Protein AF-A0A2V7VCD6-F1 (afdb_monomer_lite)

Radius of gyration: 17.54 Å; chains: 1; bounding box: 41×35×44 Å

Foldseek 3Di:
DDPVLCVVLVHFDDDLADRVLLSVLSCVVVVHDDDDDPDDPDDDDDDCPDCCNPPNNNPLLRLLLSVVVSCCVPLCDPLAAEEEEDPDPQSLSNQVSCVVVVHHHQAYEDPPPVQAQPADPNHHYHHLLVCVVRPRHAYEHRDDDPPSVVVNCVSCVVNVQDPPRRYDYRD

Secondary structure (DSSP, 8-state):
--HHHHHHTTS---SSS-HHHHHHHHHHHTT------SS--------TT-HHHH-GGGSHHHHHHHHHHHHHHTTTGGG--EEEE--SHHHHHHHHHHHHTT--EEEEE-S-TTTTT-EETTEEEE-GGGGGGGTTPEEEE---STTHHHHHHHHHHHTTPPBTTTEEE--

pLDDT: mean 94.5, std 2.69, range [79.88, 98.25]

Sequence (171 aa):
LRAESLRGLRGWRAFDGPEDYDLWLRAWEAGLRFAKLPETLLHWRDAPGRLTRTDPRYAPERFRALKLEVLLRGPLAGARPAVVWGAGPIGKGWARALEQAGRAVRAFVEVDPRKIGATIHGAPVVPAEGVLAFAGALHLAAVGQPGARERIREQAKRLGILDGRDLVAVA

Structure (mmCIF, N/CA/C/O backbone):
data_AF-A0A2V7VCD6-F1
#
_entry.id   AF-A0A2V7VCD6-F1
#
loop_
_atom_site.group_PDB
_atom_site.id
_atom_site.type_symbol
_atom_site.label_atom_id
_atom_site.label_alt_id
_atom_site.label_comp_id
_atom_site.label_asym_id
_atom_site.label_entity_id
_atom_site.label_seq_id
_atom_site.pdbx_PDB_ins_code
_atom_site.Cartn_x
_atom_site.Cartn_y
_atom_site.Cartn_z
_atom_site.occupancy
_atom_site.B_iso_or_equiv
_atom_site.auth_seq_id
_atom_site.auth_comp_id
_atom_site.auth_asym_id
_atom_site.auth_atom_id
_atom_site.pdbx_PDB_model_num
ATOM 1 N N . LEU A 1 1 ? 13.387 -14.600 -14.351 1.00 79.88 1 LEU A N 1
ATOM 2 C CA . LEU A 1 1 ? 12.047 -15.117 -14.720 1.00 79.88 1 LEU A CA 1
ATOM 3 C C . LEU A 1 1 ? 12.212 -16.041 -15.923 1.00 79.88 1 LEU A C 1
ATOM 5 O O . LEU A 1 1 ? 12.945 -15.669 -16.830 1.00 79.88 1 LEU A O 1
ATOM 9 N N . ARG A 1 2 ? 11.618 -17.241 -15.926 1.00 88.50 2 ARG A N 1
ATOM 10 C CA . ARG A 1 2 ? 11.711 -18.162 -17.078 1.00 88.50 2 ARG A CA 1
ATOM 11 C C . ARG A 1 2 ? 10.841 -17.652 -18.235 1.00 88.50 2 ARG A C 1
ATOM 13 O O . ARG A 1 2 ? 9.818 -17.013 -17.994 1.00 88.50 2 ARG A O 1
ATOM 20 N N . ALA A 1 3 ? 11.229 -17.953 -19.476 1.00 92.69 3 ALA A N 1
ATOM 21 C CA . ALA A 1 3 ? 10.532 -17.475 -20.676 1.00 92.69 3 ALA A CA 1
ATOM 22 C C . ALA A 1 3 ? 9.051 -17.891 -20.716 1.00 92.69 3 ALA A C 1
ATOM 24 O O . ALA A 1 3 ? 8.191 -17.099 -21.087 1.00 92.69 3 ALA A O 1
ATOM 25 N N . GLU A 1 4 ? 8.747 -19.116 -20.289 1.00 94.62 4 GLU A N 1
ATOM 26 C CA . GLU A 1 4 ? 7.380 -19.632 -20.211 1.00 94.62 4 GLU A CA 1
ATOM 27 C C . GLU A 1 4 ? 6.503 -18.813 -19.257 1.00 94.62 4 GLU A C 1
ATOM 29 O O . GLU A 1 4 ? 5.418 -18.381 -19.640 1.00 94.62 4 GLU A O 1
ATOM 34 N N . SER A 1 5 ? 7.004 -18.499 -18.057 1.00 94.38 5 SER A N 1
ATOM 35 C CA . SER A 1 5 ? 6.283 -17.662 -17.094 1.00 94.38 5 SER A CA 1
ATOM 36 C C . SER A 1 5 ? 6.005 -16.265 -17.654 1.00 94.38 5 SER A C 1
ATOM 38 O O . SER A 1 5 ? 4.907 -15.744 -17.494 1.00 94.38 5 SER A O 1
ATOM 40 N N . LEU A 1 6 ? 6.974 -15.666 -18.355 1.00 95.88 6 LEU A N 1
ATOM 41 C CA . LEU A 1 6 ? 6.795 -14.354 -18.982 1.00 95.88 6 LEU A CA 1
ATOM 42 C C . LEU A 1 6 ? 5.718 -14.378 -20.079 1.00 95.88 6 LEU A C 1
ATOM 44 O O . LEU A 1 6 ? 4.897 -13.462 -20.150 1.00 95.88 6 LEU A O 1
ATOM 48 N N . ARG A 1 7 ? 5.688 -15.432 -20.907 1.00 95.50 7 ARG A N 1
ATOM 49 C CA . ARG A 1 7 ? 4.641 -15.627 -21.926 1.00 95.50 7 ARG A CA 1
ATOM 50 C C . ARG A 1 7 ? 3.270 -15.848 -21.293 1.00 95.50 7 ARG A C 1
ATOM 52 O O . ARG A 1 7 ? 2.306 -15.242 -21.750 1.00 95.50 7 ARG A O 1
ATOM 59 N N . GLY A 1 8 ? 3.190 -16.633 -20.216 1.00 96.00 8 GLY A N 1
ATOM 60 C CA . GLY A 1 8 ? 1.955 -16.826 -19.448 1.00 96.00 8 GLY A CA 1
ATOM 61 C C . GLY A 1 8 ? 1.403 -15.514 -18.881 1.00 96.00 8 GLY A C 1
ATOM 62 O O . GLY A 1 8 ? 0.197 -15.284 -18.899 1.00 96.00 8 GLY A O 1
ATOM 63 N N . LEU A 1 9 ? 2.290 -14.601 -18.479 1.00 96.88 9 LEU A N 1
ATOM 64 C CA . LEU A 1 9 ? 1.934 -13.250 -18.043 1.00 96.88 9 LEU A CA 1
ATOM 65 C C . LEU A 1 9 ? 1.658 -12.278 -19.200 1.00 96.88 9 LEU A C 1
ATOM 67 O O . LEU A 1 9 ? 1.330 -11.126 -18.942 1.00 96.88 9 LEU A O 1
ATOM 71 N N . ARG A 1 10 ? 1.782 -12.692 -20.466 1.00 96.38 10 ARG A N 1
ATOM 72 C CA . ARG A 1 10 ? 1.659 -11.820 -21.651 1.00 96.38 10 ARG A CA 1
ATOM 73 C C . ARG A 1 10 ? 2.655 -10.651 -21.681 1.00 96.38 10 ARG A C 1
ATOM 75 O O . ARG A 1 10 ? 2.377 -9.626 -22.291 1.00 96.38 10 ARG A O 1
ATOM 82 N N . GLY A 1 11 ? 3.818 -10.80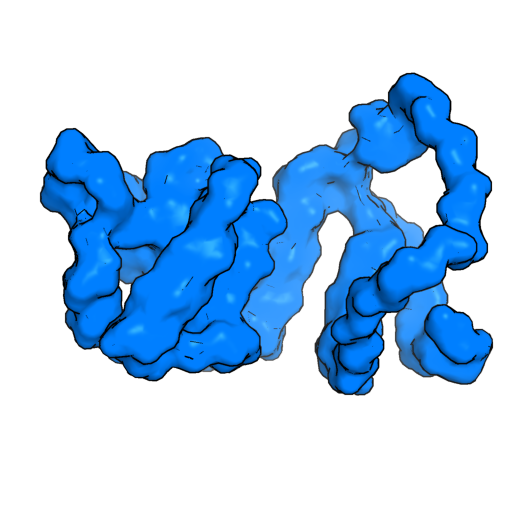9 -21.047 1.00 95.88 11 GLY A N 1
ATOM 83 C CA . GLY A 1 11 ? 4.897 -9.820 -21.089 1.00 95.88 11 GLY A CA 1
ATOM 84 C C . GLY A 1 11 ? 4.520 -8.434 -20.551 1.00 95.88 11 GLY A C 1
ATOM 85 O O . GLY A 1 11 ? 3.656 -8.290 -19.680 1.00 95.88 11 GLY A O 1
ATOM 86 N N . TRP A 1 12 ? 5.219 -7.415 -21.051 1.00 95.94 12 TRP A N 1
ATOM 87 C CA . TRP A 1 12 ? 4.965 -6.004 -20.755 1.00 95.94 12 TRP A CA 1
ATOM 88 C C . TRP A 1 12 ? 3.744 -5.488 -21.510 1.00 95.94 12 TRP A C 1
ATOM 90 O O . TRP A 1 12 ? 3.491 -5.878 -22.649 1.00 95.94 12 TRP A O 1
ATOM 100 N N . ARG A 1 13 ? 3.007 -4.576 -20.877 1.00 94.12 13 ARG A N 1
ATOM 101 C CA . ARG A 1 13 ? 1.850 -3.899 -21.470 1.00 94.12 13 ARG A CA 1
ATOM 102 C C . ARG A 1 13 ? 2.211 -2.444 -21.743 1.00 94.12 13 ARG A C 1
ATOM 104 O O . ARG A 1 13 ? 2.875 -1.823 -20.920 1.00 94.12 13 ARG A O 1
ATOM 111 N N . ALA A 1 14 ? 1.742 -1.900 -22.860 1.00 93.19 14 ALA A N 1
ATOM 112 C CA . ALA A 1 14 ? 1.823 -0.468 -23.126 1.00 93.19 14 ALA 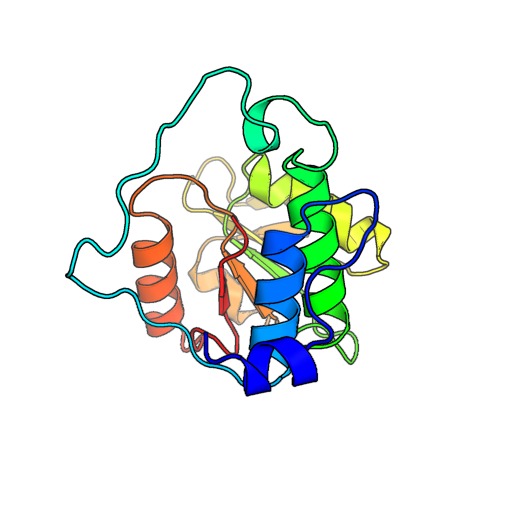A CA 1
ATOM 113 C C . ALA A 1 14 ? 0.625 0.239 -22.475 1.00 93.19 14 ALA A C 1
ATOM 115 O O . ALA A 1 14 ? -0.520 -0.097 -22.777 1.00 93.19 14 ALA A O 1
ATOM 116 N N . PHE A 1 15 ? 0.891 1.178 -21.566 1.00 94.56 15 PHE A N 1
ATOM 117 C CA . PHE A 1 15 ? -0.105 2.035 -20.918 1.00 94.56 15 PHE A CA 1
ATOM 118 C C . PHE A 1 15 ? 0.583 3.224 -20.222 1.00 94.56 15 PHE A C 1
ATOM 120 O O . PHE A 1 15 ? 1.813 3.296 -20.160 1.00 94.56 15 PHE A O 1
ATOM 127 N N . ASP A 1 16 ? -0.213 4.133 -19.655 1.00 92.94 16 ASP A N 1
ATOM 128 C CA . ASP A 1 16 ? 0.264 5.335 -18.959 1.00 92.94 16 ASP A CA 1
ATOM 129 C C . ASP A 1 16 ? 0.695 5.060 -17.504 1.00 92.94 16 ASP A C 1
ATOM 131 O O . ASP A 1 16 ? 0.186 5.659 -16.550 1.00 92.94 16 ASP A O 1
ATOM 135 N N . GLY A 1 17 ? 1.637 4.135 -17.314 1.00 95.25 17 GLY A N 1
ATOM 136 C CA . GLY A 1 17 ? 2.194 3.807 -16.002 1.00 95.25 17 GLY A CA 1
ATOM 137 C C . GLY A 1 17 ? 3.452 2.935 -16.071 1.00 95.25 17 GLY A C 1
ATOM 138 O O . GLY A 1 17 ? 3.942 2.666 -17.166 1.00 95.25 17 GLY A O 1
ATOM 139 N N . PRO A 1 18 ? 3.994 2.510 -14.914 1.00 96.38 18 PRO A N 1
ATOM 140 C CA . PRO A 1 18 ? 5.269 1.803 -14.849 1.00 96.38 18 PRO A CA 1
ATOM 141 C C . PRO A 1 18 ? 5.098 0.328 -15.237 1.00 96.38 18 PRO A C 1
ATOM 143 O O . PRO A 1 18 ? 4.657 -0.505 -14.440 1.00 96.38 18 PRO A O 1
ATOM 146 N N . GLU A 1 19 ? 5.471 -0.002 -16.468 1.00 96.12 19 GLU A N 1
ATOM 147 C CA . GLU A 1 19 ? 5.241 -1.295 -17.113 1.00 96.12 19 GLU A CA 1
ATOM 148 C C . GLU A 1 19 ? 5.948 -2.470 -16.431 1.00 96.12 19 GLU A C 1
ATOM 150 O O . GLU A 1 19 ? 5.369 -3.551 -16.305 1.00 96.12 19 GLU A O 1
ATOM 155 N N . ASP A 1 20 ? 7.166 -2.255 -15.930 1.00 94.81 20 ASP A N 1
ATOM 156 C CA . ASP A 1 20 ? 7.906 -3.271 -15.178 1.00 94.81 20 ASP A CA 1
ATOM 157 C C . ASP A 1 20 ? 7.188 -3.606 -13.871 1.00 94.81 20 ASP A C 1
ATOM 159 O O . ASP A 1 20 ? 7.062 -4.768 -13.484 1.00 94.81 20 ASP A O 1
ATOM 163 N N . TYR A 1 21 ? 6.689 -2.579 -13.182 1.00 95.94 21 TYR A N 1
ATOM 164 C CA . TYR A 1 21 ? 6.010 -2.747 -11.903 1.00 95.94 21 TYR A CA 1
ATOM 165 C C . TYR A 1 21 ? 4.672 -3.465 -12.066 1.00 95.94 21 TYR A C 1
ATOM 167 O O . TYR A 1 21 ? 4.353 -4.361 -11.285 1.00 95.94 21 TYR A O 1
ATOM 175 N N . ASP A 1 22 ? 3.927 -3.122 -13.116 1.00 97.19 22 ASP A N 1
ATOM 176 C CA . ASP A 1 22 ? 2.730 -3.848 -13.529 1.00 97.19 22 ASP A CA 1
ATOM 177 C C . ASP A 1 22 ? 3.006 -5.341 -13.769 1.00 97.19 22 ASP A C 1
ATOM 179 O O . ASP A 1 22 ? 2.270 -6.196 -13.271 1.00 97.19 22 ASP A O 1
ATOM 183 N N . LEU A 1 23 ? 4.084 -5.678 -14.485 1.00 97.25 23 LEU A N 1
ATOM 184 C CA . LEU A 1 23 ? 4.465 -7.072 -14.713 1.00 97.25 23 LEU A CA 1
ATOM 185 C C . LEU A 1 23 ? 4.725 -7.817 -13.398 1.00 97.25 23 LEU A C 1
ATOM 187 O O . LEU A 1 23 ? 4.265 -8.950 -13.237 1.00 97.25 23 LEU A O 1
ATOM 191 N N . TRP A 1 24 ? 5.420 -7.194 -12.442 1.00 96.38 24 TRP A N 1
ATOM 192 C CA . TRP A 1 24 ? 5.678 -7.812 -11.139 1.00 96.38 24 TRP A CA 1
ATOM 193 C C . TRP A 1 24 ? 4.411 -8.008 -10.312 1.00 96.38 24 TRP A C 1
ATOM 195 O O . TRP A 1 24 ? 4.257 -9.049 -9.674 1.00 96.38 24 TRP A O 1
ATOM 205 N N . LEU A 1 25 ? 3.480 -7.057 -10.354 1.00 95.81 25 LEU A N 1
ATOM 206 C CA . LEU A 1 25 ? 2.185 -7.198 -9.696 1.00 95.81 25 LEU A CA 1
ATOM 207 C C . LEU A 1 25 ? 1.360 -8.341 -10.297 1.00 95.81 25 LEU A C 1
ATOM 209 O O . LEU A 1 25 ? 0.865 -9.186 -9.555 1.00 95.81 25 LEU A O 1
ATOM 213 N N . ARG A 1 26 ? 1.291 -8.442 -11.628 1.00 96.12 26 ARG A N 1
ATOM 214 C CA . ARG A 1 26 ? 0.605 -9.558 -12.300 1.00 96.12 26 ARG A CA 1
ATOM 215 C C . ARG A 1 26 ? 1.276 -10.902 -12.027 1.00 96.12 26 ARG A C 1
ATOM 217 O O . ARG A 1 26 ? 0.591 -11.907 -11.871 1.00 96.12 26 ARG A O 1
ATOM 224 N N . ALA A 1 27 ? 2.606 -10.935 -11.938 1.00 96.19 27 ALA A N 1
ATOM 225 C CA . ALA A 1 27 ? 3.343 -12.126 -11.522 1.00 96.19 27 ALA A CA 1
ATOM 226 C C . ALA A 1 27 ? 2.965 -12.551 -10.094 1.00 96.19 27 ALA A C 1
ATOM 228 O O . ALA A 1 27 ? 2.727 -13.733 -9.848 1.00 96.19 27 ALA A O 1
ATOM 229 N N . TRP A 1 28 ? 2.872 -11.592 -9.170 1.00 93.50 28 TRP A N 1
ATOM 230 C CA . TRP A 1 28 ? 2.419 -11.840 -7.803 1.00 93.50 28 TRP A CA 1
ATOM 231 C C . TRP A 1 28 ? 0.975 -12.363 -7.760 1.00 93.50 28 TRP A C 1
ATOM 233 O O . TRP A 1 28 ? 0.726 -13.377 -7.108 1.00 93.50 28 TRP A O 1
ATOM 243 N N . GLU A 1 29 ? 0.049 -11.742 -8.503 1.00 92.75 29 GLU A N 1
ATOM 244 C CA . GLU A 1 29 ? -1.347 -12.197 -8.637 1.00 92.75 29 GLU A CA 1
ATOM 245 C C . GLU A 1 29 ? -1.432 -13.620 -9.228 1.00 92.75 29 GLU A C 1
ATOM 247 O O . GLU A 1 29 ? -2.264 -14.416 -8.801 1.00 92.75 29 GLU A O 1
ATOM 252 N N . ALA A 1 30 ? -0.524 -13.986 -10.141 1.00 93.62 30 ALA A N 1
ATOM 253 C CA . ALA A 1 30 ? -0.402 -15.338 -10.698 1.00 93.62 30 ALA A CA 1
ATOM 254 C C . ALA A 1 30 ? 0.289 -16.350 -9.755 1.00 93.62 30 ALA A C 1
ATOM 256 O O . ALA A 1 30 ? 0.571 -17.482 -10.149 1.00 93.62 30 ALA A O 1
ATOM 257 N N . GLY A 1 31 ? 0.590 -15.960 -8.514 1.00 92.44 31 GLY A N 1
ATOM 258 C CA . GLY A 1 31 ? 1.153 -16.837 -7.490 1.00 92.44 31 GLY A CA 1
ATOM 259 C C . GLY A 1 31 ? 2.673 -16.999 -7.537 1.00 92.44 31 GLY A C 1
ATOM 260 O O . GLY A 1 31 ? 3.219 -17.761 -6.732 1.00 92.44 31 GLY A O 1
ATOM 261 N N . LEU A 1 32 ? 3.385 -16.273 -8.406 1.00 94.88 32 LEU A N 1
ATOM 262 C CA . LEU A 1 32 ? 4.846 -16.318 -8.421 1.00 94.88 32 LEU A CA 1
ATOM 263 C C . LEU A 1 32 ? 5.410 -15.759 -7.109 1.00 94.88 32 LEU A C 1
ATOM 265 O O . LEU A 1 32 ? 4.828 -14.897 -6.446 1.00 94.88 32 LEU A O 1
ATOM 269 N N . ARG A 1 33 ? 6.571 -16.284 -6.719 1.00 92.38 33 ARG A N 1
ATOM 270 C CA . ARG A 1 33 ? 7.290 -15.882 -5.509 1.00 92.38 33 ARG A CA 1
ATOM 271 C C . ARG A 1 33 ? 8.546 -15.108 -5.881 1.00 92.38 33 ARG A C 1
ATOM 273 O O . ARG A 1 33 ? 9.190 -15.396 -6.888 1.00 92.38 33 ARG A O 1
ATOM 280 N N . PHE A 1 34 ? 8.891 -14.143 -5.038 1.00 91.94 34 PHE A N 1
ATOM 281 C CA . PHE A 1 34 ? 10.058 -13.287 -5.204 1.00 91.94 34 PHE A CA 1
ATOM 282 C C . PHE A 1 34 ? 11.074 -13.606 -4.117 1.00 91.94 34 PHE A C 1
ATOM 284 O O . PHE A 1 34 ? 10.709 -13.766 -2.953 1.00 91.94 34 PHE A O 1
ATOM 291 N N . ALA A 1 35 ? 12.344 -13.662 -4.498 1.00 91.25 35 ALA A N 1
ATOM 292 C CA . ALA A 1 35 ? 13.459 -13.798 -3.577 1.00 91.25 35 ALA A CA 1
ATOM 293 C C . ALA A 1 35 ? 14.495 -12.720 -3.893 1.00 91.25 35 ALA A C 1
ATOM 295 O O . ALA A 1 35 ? 14.730 -12.399 -5.060 1.00 91.25 35 ALA A O 1
ATOM 296 N N . LYS A 1 36 ? 15.114 -12.166 -2.849 1.00 90.19 36 LYS A N 1
ATOM 297 C CA . LYS A 1 36 ? 16.318 -11.352 -2.990 1.00 90.19 36 LYS A CA 1
ATOM 298 C C . LYS A 1 36 ? 17.511 -12.292 -2.886 1.00 90.19 36 LYS A C 1
ATOM 300 O O . LYS A 1 36 ? 17.691 -12.930 -1.854 1.00 90.19 36 LYS A O 1
ATOM 305 N N . LEU A 1 37 ? 18.277 -12.382 -3.962 1.00 92.69 37 LEU A N 1
ATOM 306 C CA . LEU A 1 37 ? 19.482 -13.196 -4.021 1.00 92.69 37 LEU A CA 1
ATOM 307 C C . LEU A 1 37 ? 20.679 -12.388 -3.482 1.00 92.69 37 LEU A C 1
ATOM 309 O O . LEU A 1 37 ? 20.720 -11.173 -3.710 1.00 92.69 37 LEU A O 1
ATOM 313 N N . PRO A 1 38 ? 21.599 -13.001 -2.714 1.00 94.06 38 PRO A N 1
ATOM 314 C CA . PRO A 1 38 ? 22.796 -12.319 -2.221 1.00 94.06 38 PRO A CA 1
ATOM 315 C C . PRO A 1 38 ? 23.795 -11.986 -3.340 1.00 94.06 38 PRO A C 1
ATOM 317 O O . PRO A 1 38 ? 24.640 -11.112 -3.162 1.00 94.06 38 PRO A O 1
ATOM 320 N N . GLU A 1 39 ? 23.701 -12.657 -4.486 1.00 96.31 39 GLU A N 1
ATOM 321 C CA . GLU A 1 39 ? 24.593 -12.475 -5.621 1.00 96.31 39 GLU A CA 1
ATOM 322 C C . GLU A 1 39 ? 24.258 -11.219 -6.437 1.00 96.31 39 GLU A C 1
ATOM 324 O O . GLU A 1 39 ? 23.098 -10.896 -6.714 1.00 96.31 39 GLU A O 1
ATOM 329 N N . THR A 1 40 ? 25.300 -10.543 -6.917 1.00 94.31 40 THR A N 1
ATOM 330 C CA . THR A 1 40 ? 25.163 -9.496 -7.933 1.00 94.31 40 THR A CA 1
ATOM 331 C C . THR A 1 40 ? 24.901 -10.144 -9.290 1.00 94.31 40 THR A C 1
ATOM 333 O O . THR A 1 40 ? 25.799 -10.732 -9.885 1.00 94.31 40 THR A O 1
ATOM 336 N N . LEU A 1 41 ? 23.672 -10.020 -9.797 1.00 93.31 41 LEU A N 1
ATOM 337 C CA . LEU A 1 41 ? 23.273 -10.624 -11.079 1.00 93.31 41 LEU A CA 1
ATOM 338 C C . LEU A 1 41 ? 23.416 -9.683 -12.282 1.00 93.31 41 LEU A C 1
ATOM 340 O O . LEU A 1 41 ? 23.393 -10.139 -13.422 1.00 93.31 41 LEU A O 1
ATOM 344 N N . LEU A 1 42 ? 23.490 -8.369 -12.050 1.00 91.94 42 LEU A N 1
ATOM 345 C CA . LEU A 1 42 ? 23.470 -7.363 -13.109 1.00 91.94 42 LEU A CA 1
ATOM 346 C C . LEU A 1 42 ? 24.237 -6.108 -12.688 1.00 91.94 42 LEU A C 1
ATOM 348 O O . LEU A 1 42 ? 23.960 -5.528 -11.639 1.00 91.94 42 LEU A O 1
ATOM 352 N N . HIS A 1 43 ? 25.131 -5.639 -13.558 1.00 93.44 43 HIS A N 1
ATOM 353 C CA . HIS A 1 43 ? 25.659 -4.279 -13.503 1.00 93.44 43 HIS A CA 1
ATOM 354 C C . HIS A 1 43 ? 24.833 -3.394 -14.432 1.00 93.44 43 HIS A C 1
ATOM 356 O O . HIS A 1 43 ? 24.768 -3.635 -15.636 1.00 93.44 43 HIS A O 1
ATOM 362 N N . TRP A 1 44 ? 24.198 -2.364 -13.879 1.00 90.69 44 TRP A N 1
ATOM 363 C CA . TRP A 1 44 ? 23.356 -1.446 -14.641 1.00 90.69 44 TRP A CA 1
ATOM 364 C C . TRP A 1 44 ? 23.948 -0.035 -14.629 1.00 90.69 44 TRP A C 1
ATOM 366 O O . TRP A 1 44 ? 24.318 0.495 -13.584 1.00 90.69 44 TRP A O 1
ATOM 376 N N . ARG A 1 45 ? 24.029 0.586 -15.812 1.00 91.88 45 ARG A N 1
ATOM 377 C CA . ARG A 1 45 ? 24.341 2.007 -15.975 1.00 91.88 45 ARG A CA 1
ATOM 378 C C . ARG A 1 45 ? 23.144 2.883 -15.608 1.00 91.88 45 ARG A C 1
ATOM 380 O O . ARG A 1 45 ? 22.150 2.933 -16.330 1.00 91.88 45 ARG A O 1
ATOM 387 N N . ASP A 1 46 ? 23.297 3.637 -14.530 1.00 91.00 46 ASP A N 1
ATOM 388 C CA . ASP A 1 46 ? 22.235 4.458 -13.967 1.00 91.00 46 ASP A CA 1
ATOM 389 C C . ASP A 1 46 ? 22.337 5.941 -14.380 1.00 91.00 46 ASP A C 1
ATOM 391 O O . ASP A 1 46 ? 22.785 6.794 -13.615 1.00 91.00 46 ASP A O 1
ATOM 395 N N . ALA A 1 47 ? 21.928 6.263 -15.611 1.00 93.69 47 ALA A N 1
ATOM 396 C CA . ALA A 1 47 ? 22.022 7.624 -16.147 1.00 93.69 47 ALA A CA 1
ATOM 397 C C . ALA A 1 47 ? 20.943 8.578 -15.578 1.00 93.69 47 ALA A C 1
ATOM 399 O O . ALA A 1 47 ? 19.800 8.154 -15.358 1.00 93.69 47 ALA A O 1
ATOM 400 N N . PRO A 1 48 ? 21.236 9.884 -15.403 1.00 92.75 48 PRO A N 1
ATOM 401 C CA . PRO A 1 48 ? 20.246 10.864 -14.940 1.00 92.75 48 PRO A CA 1
ATOM 402 C C . PRO A 1 48 ? 18.994 10.937 -15.825 1.00 92.75 48 PRO A C 1
ATOM 404 O O . PRO A 1 48 ? 17.888 11.035 -15.307 1.00 92.75 48 PRO A O 1
ATOM 407 N N . GLY A 1 49 ? 19.159 10.806 -17.145 1.00 94.31 49 GLY A N 1
ATOM 408 C CA . GLY A 1 49 ? 18.070 10.864 -18.126 1.00 94.31 49 GLY A CA 1
ATOM 409 C C . GLY A 1 49 ? 17.296 9.560 -18.329 1.00 94.31 49 GLY A C 1
ATOM 410 O O . GLY A 1 49 ? 16.576 9.444 -19.318 1.00 94.31 49 GLY A O 1
ATOM 411 N N . ARG A 1 50 ? 17.464 8.546 -17.465 1.00 92.69 50 ARG A N 1
ATOM 412 C CA . ARG A 1 50 ? 16.738 7.282 -17.637 1.00 92.69 50 ARG A CA 1
ATOM 413 C C . ARG A 1 50 ? 15.232 7.504 -17.496 1.00 92.69 50 ARG A C 1
ATOM 415 O O . ARG A 1 50 ? 14.783 8.252 -16.630 1.00 92.69 50 ARG A O 1
ATOM 422 N N . LEU A 1 51 ? 14.471 6.749 -18.279 1.00 91.38 51 LEU A N 1
ATOM 423 C CA . LEU A 1 51 ? 13.019 6.866 -18.388 1.00 91.38 51 LEU A CA 1
ATOM 424 C C . LEU A 1 51 ? 12.324 6.833 -17.018 1.00 91.38 51 LEU A C 1
ATOM 426 O O . LEU A 1 51 ? 11.524 7.706 -16.708 1.00 91.38 51 LEU A O 1
ATOM 430 N N . THR A 1 52 ? 12.725 5.920 -16.129 1.00 91.38 52 THR A N 1
ATOM 431 C CA . THR A 1 52 ? 12.093 5.802 -14.805 1.00 91.38 52 THR A CA 1
ATOM 432 C C . THR A 1 52 ? 12.364 6.980 -13.847 1.00 91.38 52 THR A C 1
ATOM 434 O O . THR A 1 52 ? 11.923 6.922 -12.702 1.00 91.38 52 THR A O 1
ATOM 437 N N . ARG A 1 53 ? 13.183 7.971 -14.230 1.00 91.12 53 ARG A N 1
ATOM 438 C CA . ARG A 1 53 ? 13.435 9.201 -13.456 1.00 91.12 53 ARG A CA 1
ATOM 439 C C . ARG A 1 53 ? 12.700 10.407 -14.021 1.00 91.12 53 ARG A C 1
ATOM 441 O O . ARG A 1 53 ? 12.333 11.293 -13.259 1.00 91.12 53 ARG A O 1
ATOM 448 N N . THR A 1 54 ? 12.560 10.465 -15.339 1.00 94.44 54 THR A N 1
ATOM 449 C CA . THR A 1 54 ? 12.133 11.670 -16.056 1.00 94.44 54 THR A CA 1
ATOM 450 C C . THR A 1 54 ? 10.736 11.547 -16.646 1.00 94.44 54 THR A C 1
ATOM 452 O O . THR A 1 54 ? 10.075 12.561 -16.848 1.00 94.44 54 THR A O 1
ATOM 455 N N . ASP 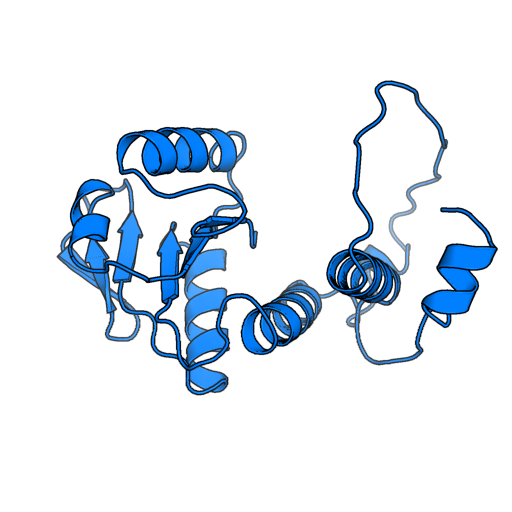A 1 55 ? 10.270 10.328 -16.915 1.00 95.50 55 ASP A N 1
ATOM 456 C CA . ASP A 1 55 ? 8.993 10.096 -17.573 1.00 95.50 55 ASP A CA 1
ATOM 457 C C . ASP A 1 55 ? 7.824 10.130 -16.564 1.00 95.50 55 ASP A C 1
ATOM 459 O O . ASP A 1 55 ? 7.859 9.409 -15.557 1.00 95.50 55 ASP A O 1
ATOM 463 N N . PRO A 1 56 ? 6.752 10.907 -16.821 1.00 95.31 56 PRO A N 1
ATOM 464 C CA . PRO A 1 56 ? 5.576 10.984 -15.950 1.00 95.31 56 PRO A CA 1
ATOM 465 C C . PRO A 1 56 ? 4.879 9.643 -15.680 1.00 95.31 56 PRO A C 1
ATOM 467 O O . PRO A 1 56 ? 4.188 9.505 -14.666 1.00 95.31 56 PRO A O 1
ATOM 470 N N . ARG A 1 57 ? 5.064 8.632 -16.541 1.00 95.69 57 ARG A N 1
ATOM 471 C CA . ARG A 1 57 ? 4.557 7.267 -16.312 1.00 95.69 57 ARG A CA 1
ATOM 472 C C . ARG A 1 57 ? 5.132 6.632 -15.047 1.00 95.69 57 ARG A C 1
ATOM 474 O O . ARG A 1 57 ? 4.504 5.749 -14.476 1.00 95.69 57 ARG A O 1
ATOM 481 N N . TYR A 1 58 ? 6.272 7.119 -14.565 1.00 95.69 58 TYR A N 1
ATOM 482 C CA . TYR A 1 58 ? 6.963 6.624 -13.377 1.00 95.69 58 TYR A CA 1
ATOM 483 C C . TYR A 1 58 ? 6.784 7.528 -12.151 1.00 95.69 58 TYR A C 1
ATOM 485 O O . TYR A 1 58 ? 7.478 7.364 -11.146 1.00 95.69 58 TYR A O 1
ATOM 493 N N . ALA A 1 59 ? 5.831 8.463 -12.193 1.00 94.81 59 ALA A N 1
ATOM 494 C CA . ALA A 1 59 ? 5.486 9.258 -11.021 1.00 94.81 59 ALA A CA 1
ATOM 495 C C . ALA A 1 59 ? 4.997 8.353 -9.864 1.00 94.81 59 ALA A C 1
ATOM 497 O O . ALA A 1 59 ? 4.291 7.367 -10.114 1.00 94.81 59 ALA A O 1
ATOM 498 N N . PRO A 1 60 ? 5.304 8.671 -8.591 1.00 93.12 60 PRO A N 1
ATOM 499 C CA . PRO A 1 60 ? 4.870 7.880 -7.432 1.00 93.12 60 PRO A CA 1
ATOM 500 C C . PRO A 1 60 ? 3.361 7.587 -7.392 1.00 93.12 60 PRO A C 1
ATOM 502 O O . PRO A 1 60 ? 2.932 6.525 -6.938 1.00 93.12 60 PRO A O 1
ATOM 505 N N . GLU A 1 61 ? 2.545 8.505 -7.903 1.00 94.62 61 GLU A N 1
ATOM 506 C CA . GLU A 1 61 ? 1.092 8.388 -8.022 1.00 94.62 61 GLU A CA 1
ATOM 507 C C . GLU A 1 61 ? 0.688 7.233 -8.945 1.00 94.62 61 GLU A C 1
ATOM 509 O O . GLU A 1 61 ? -0.276 6.530 -8.644 1.00 94.62 61 GLU A O 1
ATOM 514 N N . ARG A 1 62 ? 1.444 6.986 -10.025 1.00 96.38 62 ARG A N 1
ATOM 515 C CA . ARG A 1 62 ? 1.196 5.882 -10.968 1.00 96.38 62 ARG A CA 1
ATOM 516 C C . ARG A 1 62 ? 1.475 4.528 -10.326 1.00 96.38 62 ARG A C 1
ATOM 518 O O . ARG A 1 62 ? 0.674 3.607 -10.459 1.00 96.38 62 ARG A O 1
ATOM 525 N N . PHE A 1 63 ? 2.549 4.427 -9.541 1.00 96.75 63 PHE A N 1
ATOM 526 C CA . PHE A 1 63 ? 2.811 3.240 -8.721 1.00 96.75 63 PHE A CA 1
ATOM 527 C C . PHE A 1 63 ? 1.704 3.012 -7.688 1.00 96.75 63 PHE A C 1
ATOM 529 O O . PHE A 1 63 ? 1.258 1.881 -7.503 1.00 96.75 63 PHE A O 1
ATOM 536 N N . ARG A 1 64 ? 1.243 4.074 -7.014 1.00 97.12 64 ARG A N 1
ATOM 537 C CA . ARG A 1 64 ? 0.145 3.990 -6.040 1.00 97.12 64 ARG A CA 1
ATOM 538 C C . ARG A 1 64 ? -1.147 3.497 -6.692 1.00 97.12 64 ARG A C 1
ATOM 540 O O . ARG A 1 64 ? -1.781 2.614 -6.126 1.00 97.12 64 ARG A O 1
ATOM 547 N N . ALA A 1 65 ? -1.499 4.024 -7.866 1.00 96.56 65 ALA A N 1
ATOM 548 C CA . ALA A 1 65 ? -2.684 3.613 -8.616 1.00 96.56 65 ALA A CA 1
ATOM 549 C C . ALA A 1 65 ? -2.655 2.112 -8.950 1.00 96.56 65 ALA A C 1
ATOM 551 O O . ALA A 1 65 ? -3.589 1.397 -8.599 1.00 96.56 65 ALA A O 1
ATOM 552 N N . LEU A 1 66 ? -1.542 1.607 -9.496 1.00 96.75 66 LEU A N 1
ATOM 553 C CA . LEU A 1 66 ? -1.395 0.176 -9.791 1.00 96.75 66 LEU A CA 1
ATOM 554 C C . LEU A 1 66 ? -1.499 -0.704 -8.541 1.00 96.75 66 LEU A C 1
ATOM 556 O O . LEU A 1 66 ? -2.205 -1.712 -8.543 1.00 96.75 66 LEU A O 1
ATOM 560 N N . LYS A 1 67 ? -0.814 -0.325 -7.452 1.00 97.44 67 LYS A N 1
ATOM 561 C CA . LYS A 1 67 ? -0.915 -1.057 -6.180 1.00 97.44 67 LYS A CA 1
ATOM 562 C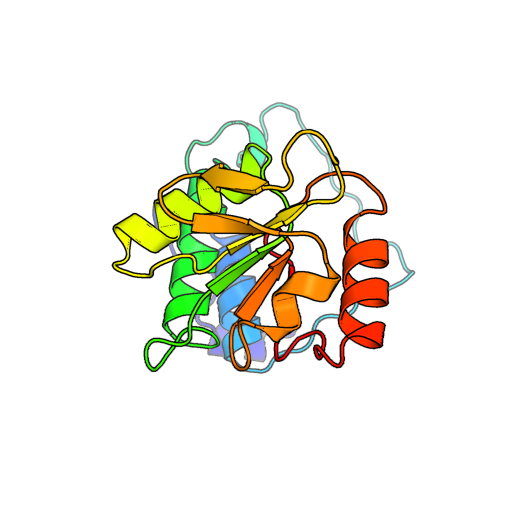 C . LYS A 1 67 ? -2.363 -1.064 -5.683 1.00 97.44 67 LYS A C 1
ATOM 564 O O . LYS A 1 67 ? -2.835 -2.097 -5.224 1.00 97.44 67 LYS A O 1
ATOM 569 N N . LEU A 1 68 ? -3.067 0.067 -5.767 1.00 97.44 68 LEU A N 1
ATOM 570 C CA . LEU A 1 68 ? -4.454 0.180 -5.325 1.00 97.44 68 LEU A CA 1
ATOM 571 C C . LEU A 1 68 ? -5.385 -0.736 -6.128 1.00 97.44 68 LEU A C 1
ATOM 573 O O . LEU A 1 68 ? -6.192 -1.427 -5.516 1.00 97.44 68 LEU A O 1
ATOM 577 N N . GLU A 1 69 ? -5.250 -0.804 -7.454 1.00 96.25 69 GLU A N 1
ATOM 578 C CA . GLU A 1 69 ? -6.041 -1.725 -8.285 1.00 96.25 69 GLU A CA 1
ATOM 579 C C . GLU A 1 69 ? -5.892 -3.181 -7.829 1.00 96.25 69 GLU A C 1
ATOM 581 O O . GLU A 1 69 ? -6.885 -3.882 -7.630 1.00 96.25 69 GLU A O 1
ATOM 586 N N . VAL A 1 70 ? -4.653 -3.622 -7.602 1.00 95.88 70 VAL A N 1
ATOM 587 C CA . VAL A 1 70 ? -4.358 -4.980 -7.123 1.00 95.88 70 VAL A CA 1
ATOM 588 C C . VAL A 1 70 ? -4.917 -5.208 -5.723 1.00 95.88 70 VAL A C 1
ATOM 590 O O . VAL A 1 70 ? -5.512 -6.250 -5.451 1.00 95.88 70 VAL A O 1
ATOM 593 N N . LEU A 1 71 ? -4.785 -4.225 -4.828 1.00 96.50 71 LEU A N 1
ATOM 594 C CA . LEU A 1 71 ? -5.358 -4.317 -3.488 1.00 96.50 71 LEU A CA 1
ATOM 595 C C . LEU A 1 71 ? -6.884 -4.447 -3.543 1.00 96.50 71 LEU A C 1
ATOM 597 O O . LEU A 1 71 ? -7.428 -5.305 -2.857 1.00 96.50 71 LEU A O 1
ATOM 601 N N . LEU A 1 72 ? -7.567 -3.657 -4.376 1.00 96.38 72 LEU A N 1
ATOM 602 C CA . LEU A 1 72 ? -9.027 -3.684 -4.531 1.00 96.38 72 LEU A CA 1
ATOM 603 C C . LEU A 1 72 ? -9.548 -5.012 -5.092 1.00 96.38 72 LEU A C 1
ATOM 605 O O . LEU A 1 72 ? -10.615 -5.458 -4.671 1.00 96.38 72 LEU A O 1
ATOM 609 N N . ARG A 1 73 ? -8.812 -5.638 -6.019 1.00 95.00 73 ARG A N 1
ATOM 610 C CA . ARG A 1 73 ? -9.146 -6.968 -6.558 1.00 95.00 73 ARG A CA 1
ATOM 611 C C . ARG A 1 73 ? -8.805 -8.107 -5.599 1.00 95.00 73 ARG A C 1
ATOM 613 O O . ARG A 1 73 ? -9.418 -9.166 -5.681 1.00 95.00 73 ARG A O 1
ATOM 620 N N . GLY A 1 74 ? -7.829 -7.900 -4.719 1.00 93.50 74 GLY A N 1
ATOM 621 C CA . GLY A 1 74 ? -7.323 -8.912 -3.801 1.00 93.50 74 GLY A CA 1
ATOM 622 C C . GLY A 1 74 ? -7.618 -8.572 -2.335 1.00 93.50 74 GLY A C 1
ATOM 623 O O . GLY A 1 74 ? -8.768 -8.669 -1.915 1.00 93.50 74 GLY A O 1
ATOM 624 N N . PRO A 1 75 ? -6.612 -8.200 -1.520 1.00 94.06 75 PRO A N 1
ATOM 625 C CA . PRO A 1 75 ? -6.767 -8.064 -0.068 1.00 94.06 75 PRO A CA 1
ATOM 626 C C . PRO A 1 75 ? -7.856 -7.104 0.443 1.00 94.06 75 PRO A C 1
ATOM 628 O O . PRO A 1 75 ? -8.281 -7.266 1.583 1.00 94.06 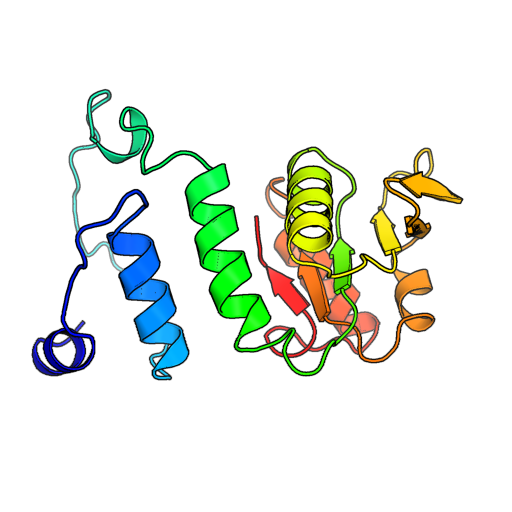75 PRO A O 1
ATOM 631 N N . LEU A 1 76 ? -8.294 -6.117 -0.346 1.00 95.88 76 LEU A N 1
ATOM 632 C CA . LEU A 1 76 ? -9.389 -5.181 -0.029 1.00 95.88 76 LEU A CA 1
ATOM 633 C C . LEU A 1 76 ? -10.730 -5.552 -0.689 1.00 95.88 76 LEU A C 1
ATOM 635 O O . LEU A 1 76 ? -11.696 -4.785 -0.597 1.00 95.88 76 LEU A O 1
ATOM 639 N N . ALA A 1 77 ? -10.813 -6.699 -1.364 1.00 93.31 77 ALA A N 1
ATOM 640 C CA . ALA A 1 77 ? -12.064 -7.196 -1.923 1.00 93.31 77 ALA A CA 1
ATOM 641 C C . ALA A 1 77 ? -13.119 -7.414 -0.819 1.00 93.31 77 ALA A C 1
ATOM 643 O O . ALA A 1 77 ? -12.805 -7.512 0.369 1.00 93.31 77 ALA A O 1
ATOM 644 N N . GLY A 1 78 ? -14.400 -7.439 -1.201 1.00 90.88 78 GLY A N 1
ATOM 645 C CA . GLY A 1 78 ? -15.500 -7.610 -0.241 1.00 90.88 78 GLY A CA 1
ATOM 646 C C . GLY A 1 78 ? -15.677 -6.439 0.736 1.00 90.88 78 GLY A C 1
ATOM 647 O O . GLY A 1 78 ? -16.237 -6.627 1.808 1.00 90.88 78 GLY A O 1
ATOM 648 N N . ALA A 1 79 ? -15.188 -5.242 0.384 1.00 88.19 79 ALA A N 1
ATOM 649 C CA . ALA A 1 79 ? -15.240 -4.037 1.221 1.00 88.19 79 ALA A CA 1
ATOM 650 C C . ALA A 1 79 ? -14.513 -4.171 2.574 1.00 88.19 79 ALA A C 1
ATOM 652 O O . ALA A 1 79 ? -14.882 -3.518 3.553 1.00 88.19 79 ALA A O 1
ATOM 653 N N . ARG A 1 80 ? -13.444 -4.981 2.622 1.00 94.88 80 ARG A N 1
ATOM 654 C CA . ARG A 1 80 ? -12.570 -5.078 3.797 1.00 94.88 80 ARG A CA 1
ATOM 655 C C . ARG A 1 80 ? -12.070 -3.677 4.202 1.00 94.88 80 ARG A C 1
ATOM 657 O O . ARG A 1 80 ? -11.570 -2.945 3.342 1.00 94.88 80 ARG A O 1
ATOM 664 N N . PRO A 1 81 ? -12.186 -3.280 5.483 1.00 94.69 81 PRO A N 1
ATOM 665 C CA . PRO A 1 81 ? -11.759 -1.957 5.922 1.00 94.69 81 PRO A CA 1
ATOM 666 C C . PRO A 1 81 ? -10.240 -1.793 5.822 1.00 94.69 81 PRO A C 1
ATOM 668 O O . PRO A 1 81 ? -9.496 -2.759 5.978 1.00 94.69 81 PRO A O 1
ATOM 671 N N . ALA A 1 82 ? -9.774 -0.561 5.614 1.00 97.75 82 ALA A N 1
ATOM 672 C CA . ALA A 1 82 ? -8.350 -0.241 5.573 1.00 97.75 82 ALA A CA 1
ATOM 673 C C . ALA A 1 82 ? -7.920 0.569 6.804 1.00 97.75 82 ALA A C 1
ATOM 675 O O . ALA A 1 82 ? -8.613 1.495 7.227 1.00 97.75 82 ALA A O 1
ATOM 676 N N . VAL A 1 83 ? -6.743 0.259 7.342 1.00 98.25 83 VAL A N 1
ATOM 677 C CA . VAL A 1 83 ? -6.044 1.051 8.365 1.00 98.25 83 VAL A CA 1
ATOM 678 C C . VAL A 1 83 ? -4.672 1.422 7.819 1.00 98.25 83 VAL A C 1
ATOM 680 O O . VAL A 1 83 ? -3.953 0.563 7.314 1.00 98.25 83 VAL A O 1
ATOM 683 N N . VAL A 1 84 ? -4.280 2.689 7.919 1.00 98.12 84 VAL A N 1
ATOM 684 C CA . VAL A 1 84 ? -3.021 3.179 7.337 1.00 98.12 84 VAL A CA 1
ATOM 685 C C . VAL A 1 84 ? -1.997 3.424 8.437 1.00 98.12 84 VAL A C 1
ATOM 687 O O . VAL A 1 84 ? -2.193 4.267 9.302 1.00 98.12 84 VAL A O 1
ATOM 690 N N . TRP A 1 85 ? -0.869 2.722 8.402 1.00 97.75 85 TRP A N 1
ATOM 691 C CA . TRP A 1 85 ? 0.235 2.965 9.326 1.00 97.75 85 TRP A CA 1
ATOM 692 C C . TRP A 1 85 ? 1.144 4.061 8.772 1.00 97.75 85 TRP A C 1
ATOM 694 O O . TRP A 1 85 ? 1.804 3.876 7.747 1.00 97.75 85 TRP A O 1
ATOM 704 N N . GLY A 1 86 ? 1.177 5.195 9.471 1.00 95.75 86 GLY A N 1
ATOM 705 C CA . GLY A 1 86 ? 1.874 6.419 9.098 1.00 95.75 86 GLY A CA 1
ATOM 706 C C . GLY A 1 86 ? 0.921 7.506 8.597 1.00 95.75 86 GLY A C 1
ATOM 707 O O . GLY A 1 86 ? 0.259 7.350 7.575 1.00 95.75 86 GLY A O 1
ATOM 708 N N . ALA A 1 87 ? 0.918 8.662 9.265 1.00 95.00 87 ALA A N 1
ATOM 709 C CA . ALA A 1 87 ? 0.127 9.839 8.886 1.00 95.00 87 ALA A CA 1
ATOM 710 C C . ALA A 1 87 ? 0.951 10.905 8.125 1.00 95.00 87 ALA A C 1
ATOM 712 O O . ALA A 1 87 ? 0.634 12.098 8.136 1.00 95.00 87 ALA A O 1
ATOM 713 N N . GLY A 1 88 ? 2.057 10.495 7.495 1.00 93.56 88 GLY A N 1
ATOM 714 C CA . GLY A 1 88 ? 2.898 11.353 6.653 1.00 93.56 88 GLY A CA 1
ATOM 715 C C . GLY A 1 88 ? 2.346 11.544 5.231 1.00 93.56 88 GLY A C 1
ATOM 716 O O . GLY A 1 88 ? 1.255 11.061 4.923 1.00 93.56 88 GLY A O 1
ATOM 717 N N . PRO A 1 89 ? 3.099 12.202 4.327 1.00 94.19 89 PRO A N 1
ATOM 718 C CA . PRO A 1 89 ? 2.678 12.418 2.938 1.00 94.19 89 PRO A CA 1
ATOM 719 C C . PRO A 1 89 ? 2.282 11.132 2.198 1.00 94.19 89 PRO A C 1
ATOM 721 O O . PRO A 1 89 ? 1.267 11.114 1.506 1.00 94.19 89 PRO A O 1
ATOM 724 N N . ILE A 1 90 ? 3.029 10.038 2.398 1.00 95.56 90 ILE A N 1
ATOM 725 C CA . ILE A 1 90 ? 2.740 8.734 1.777 1.00 95.56 90 ILE A CA 1
ATOM 726 C C . ILE A 1 90 ? 1.395 8.183 2.270 1.00 95.56 90 ILE A C 1
ATOM 728 O O . ILE A 1 90 ? 0.543 7.837 1.454 1.00 95.56 90 ILE A O 1
ATOM 732 N N . GLY A 1 91 ? 1.178 8.145 3.589 1.00 96.12 91 GLY A N 1
ATOM 733 C CA . GLY A 1 91 ? -0.070 7.662 4.183 1.00 96.12 91 GLY A CA 1
ATOM 734 C C . GLY A 1 91 ? -1.283 8.517 3.822 1.00 96.12 91 GLY A C 1
ATOM 735 O O . GLY A 1 91 ? -2.320 7.979 3.443 1.00 96.12 91 GLY A O 1
ATOM 736 N N . LYS A 1 92 ? -1.146 9.849 3.837 1.00 95.75 92 LYS A N 1
ATOM 737 C CA . LYS A 1 92 ? -2.203 10.766 3.377 1.00 95.75 92 LYS A CA 1
ATOM 738 C C . LYS A 1 92 ? -2.517 10.573 1.891 1.00 95.75 92 LYS A C 1
ATOM 740 O O . LYS A 1 92 ? -3.682 10.596 1.508 1.00 95.75 92 LYS A O 1
ATOM 745 N N . GLY A 1 93 ? -1.500 10.338 1.058 1.00 96.00 93 GLY A N 1
ATOM 746 C CA . GLY A 1 93 ? -1.683 9.998 -0.355 1.00 96.00 93 GLY A CA 1
ATOM 747 C C . GLY A 1 93 ? -2.459 8.694 -0.553 1.00 96.00 93 GLY A C 1
ATOM 748 O O . GLY A 1 93 ? -3.328 8.627 -1.417 1.00 96.00 93 GLY A O 1
ATOM 749 N N . TRP A 1 94 ? -2.196 7.680 0.276 1.00 97.56 94 TRP A N 1
ATOM 750 C CA . TRP A 1 94 ? -2.954 6.427 0.283 1.00 97.56 94 TRP A CA 1
ATOM 751 C C . TRP A 1 94 ? -4.398 6.600 0.737 1.00 97.56 94 TRP A C 1
ATOM 753 O O . TRP A 1 94 ? -5.293 6.060 0.095 1.00 97.56 94 TRP A O 1
ATOM 763 N N . ALA A 1 95 ? -4.639 7.378 1.791 1.00 96.62 95 ALA A N 1
ATOM 764 C CA . ALA A 1 95 ? -5.992 7.630 2.269 1.00 96.62 95 ALA A CA 1
ATOM 765 C C . ALA A 1 95 ? -6.861 8.319 1.214 1.00 96.62 95 ALA A C 1
ATOM 767 O O . ALA A 1 95 ? -7.968 7.861 0.957 1.00 96.62 95 ALA A O 1
ATOM 768 N N . ARG A 1 96 ? -6.325 9.337 0.528 1.00 96.06 96 ARG A N 1
ATOM 769 C CA . ARG A 1 96 ? -7.025 9.997 -0.586 1.00 96.06 96 ARG A CA 1
ATOM 770 C C . ARG A 1 96 ? -7.312 9.038 -1.739 1.00 96.06 96 ARG A C 1
ATOM 772 O O . ARG A 1 96 ? -8.408 9.055 -2.281 1.00 96.06 96 ARG A O 1
ATOM 779 N N . ALA A 1 97 ? -6.339 8.204 -2.110 1.00 96.88 97 ALA A N 1
ATOM 780 C CA . ALA A 1 97 ? -6.515 7.245 -3.198 1.00 96.88 97 ALA A CA 1
ATOM 781 C C . ALA A 1 97 ? -7.586 6.188 -2.863 1.00 96.88 97 ALA A C 1
ATOM 783 O O . ALA A 1 97 ? -8.402 5.844 -3.712 1.00 96.88 97 ALA A O 1
ATOM 784 N N . LEU A 1 98 ? -7.618 5.708 -1.615 1.00 96.69 98 LEU A N 1
ATOM 785 C CA . LEU A 1 98 ? -8.660 4.803 -1.126 1.00 96.69 98 LEU A CA 1
ATOM 786 C C . LEU A 1 98 ? -10.037 5.473 -1.132 1.00 96.69 98 LEU A C 1
ATOM 788 O O . LEU A 1 98 ? -10.989 4.890 -1.644 1.00 96.69 98 LEU A O 1
ATOM 792 N N . GLU A 1 99 ? -10.131 6.700 -0.623 1.00 94.94 99 GLU A N 1
ATOM 793 C CA . GLU A 1 99 ? -11.373 7.474 -0.580 1.00 94.94 99 GLU A CA 1
ATOM 794 C C . GLU A 1 99 ? -11.949 7.697 -1.986 1.00 94.94 99 GLU A C 1
ATOM 796 O O . GLU A 1 99 ? -13.124 7.423 -2.220 1.00 94.94 99 GLU A O 1
ATOM 801 N N . GLN A 1 100 ? -11.107 8.076 -2.953 1.00 95.19 100 GLN A N 1
ATOM 802 C CA . GLN A 1 100 ? -11.488 8.213 -4.366 1.00 95.19 100 GLN A CA 1
ATOM 803 C C . GLN A 1 100 ? -11.984 6.899 -4.986 1.00 95.19 100 GLN A C 1
ATOM 805 O O . GLN A 1 100 ? -12.830 6.920 -5.876 1.00 95.19 100 GLN A O 1
ATOM 810 N N . ALA A 1 101 ? -11.495 5.754 -4.503 1.00 95.06 101 ALA A N 1
ATOM 811 C CA . ALA A 1 101 ? -11.963 4.428 -4.900 1.00 95.06 101 ALA A CA 1
ATOM 812 C C . ALA A 1 101 ? -13.171 3.929 -4.077 1.00 95.06 101 ALA A C 1
ATOM 814 O O . ALA A 1 101 ? -13.514 2.746 -4.136 1.00 95.06 101 ALA A O 1
ATOM 815 N N . GLY A 1 102 ? -13.802 4.793 -3.275 1.00 93.62 102 GLY A N 1
ATOM 816 C CA . GLY A 1 102 ? -14.951 4.438 -2.440 1.00 93.62 102 GLY A CA 1
ATOM 817 C C . GLY A 1 102 ? -14.594 3.524 -1.263 1.00 93.62 102 GLY A C 1
ATOM 818 O O . GLY A 1 102 ? -15.422 2.725 -0.818 1.00 93.62 102 GLY A O 1
ATOM 819 N N . ARG A 1 103 ? -13.351 3.587 -0.770 1.00 93.56 103 ARG A N 1
ATOM 820 C CA . ARG A 1 103 ? -12.867 2.828 0.392 1.00 93.56 103 ARG A CA 1
ATOM 821 C C . ARG A 1 103 ? -12.512 3.770 1.536 1.00 93.56 103 ARG A C 1
ATOM 823 O O . ARG A 1 103 ? -11.571 4.550 1.449 1.00 93.56 103 ARG A O 1
ATOM 830 N N . ALA A 1 104 ? -13.240 3.656 2.642 1.00 88.94 104 ALA A N 1
ATOM 831 C CA . ALA A 1 104 ? -12.964 4.440 3.838 1.00 88.94 104 ALA A CA 1
ATOM 832 C C . ALA A 1 104 ? -11.729 3.913 4.588 1.00 88.94 104 ALA A C 1
ATOM 834 O O . ALA A 1 104 ? -11.616 2.714 4.869 1.00 88.94 104 ALA A O 1
ATOM 835 N N . VAL A 1 105 ? -10.837 4.826 4.976 1.00 96.69 105 VAL A N 1
ATOM 836 C CA . VAL A 1 105 ? -9.793 4.550 5.969 1.00 96.69 105 VAL A CA 1
ATOM 837 C C . VAL A 1 105 ? -10.421 4.630 7.355 1.00 96.69 105 VAL A C 1
ATOM 839 O O . VAL A 1 105 ? -11.019 5.637 7.715 1.00 96.69 105 VAL A O 1
ATOM 842 N N . ARG A 1 106 ? -10.297 3.561 8.142 1.00 97.50 106 ARG A N 1
ATOM 843 C CA . ARG A 1 106 ? -10.889 3.478 9.485 1.00 97.50 106 ARG A CA 1
ATOM 844 C C . ARG A 1 106 ? -10.035 4.125 10.562 1.00 97.50 106 ARG A C 1
ATOM 846 O O . ARG A 1 106 ? -10.592 4.566 11.559 1.00 97.50 106 ARG A O 1
ATOM 853 N N . ALA A 1 107 ? -8.720 4.167 10.365 1.00 98.19 107 ALA A N 1
ATOM 854 C CA . ALA A 1 107 ? -7.784 4.829 11.260 1.00 98.19 107 ALA A CA 1
ATOM 855 C C . ALA A 1 107 ? -6.423 5.048 10.594 1.00 98.19 107 ALA A C 1
ATOM 857 O O . ALA A 1 107 ? -6.039 4.322 9.667 1.00 98.19 107 ALA A O 1
ATOM 858 N N . PHE A 1 108 ? -5.671 5.998 11.142 1.00 98.25 108 PHE A N 1
ATOM 859 C CA . PHE A 1 108 ? -4.227 6.086 10.972 1.00 98.25 108 PHE A CA 1
ATOM 860 C C . PHE A 1 108 ? -3.515 5.589 12.226 1.00 98.25 108 PHE A C 1
ATOM 862 O O . PHE A 1 108 ? -3.926 5.922 13.331 1.00 98.25 108 PHE A O 1
ATOM 869 N N . VAL A 1 109 ? -2.415 4.859 12.060 1.00 97.56 109 VAL A N 1
ATOM 870 C CA . VAL A 1 109 ? -1.523 4.475 13.163 1.00 97.56 109 VAL A CA 1
ATOM 871 C C . VAL A 1 109 ? -0.306 5.386 13.165 1.00 97.56 109 VAL A C 1
ATOM 873 O O . VAL A 1 109 ? 0.347 5.545 12.131 1.00 97.56 109 VAL A O 1
ATOM 876 N N . GLU A 1 110 ? 0.013 5.973 14.314 1.00 95.62 110 GLU A N 1
ATOM 877 C CA . GLU A 1 110 ? 1.172 6.851 14.498 1.00 95.62 110 GLU A CA 1
ATOM 878 C C . GLU A 1 110 ? 1.934 6.531 15.781 1.00 95.62 110 GLU A C 1
ATOM 880 O O . GLU A 1 110 ? 1.397 5.959 16.728 1.00 95.62 110 GLU A O 1
ATOM 885 N N . VAL A 1 111 ? 3.205 6.926 15.783 1.00 92.81 111 VAL A N 1
ATOM 886 C CA . VAL A 1 111 ? 4.082 6.895 16.959 1.00 92.81 111 VAL A CA 1
ATOM 887 C C . VAL A 1 111 ? 4.333 8.297 17.507 1.00 92.81 111 VAL A C 1
ATOM 889 O O . VAL A 1 111 ? 4.755 8.428 18.649 1.00 92.81 111 VAL A O 1
ATOM 892 N N . ASP A 1 112 ? 4.088 9.344 16.710 1.00 92.06 112 ASP A N 1
ATOM 893 C CA . ASP A 1 112 ? 4.211 10.729 17.160 1.00 92.06 112 ASP A CA 1
ATOM 894 C C . ASP A 1 112 ? 3.053 11.082 18.116 1.00 92.06 112 ASP A C 1
ATOM 896 O O . ASP A 1 112 ? 1.908 11.216 17.660 1.00 92.06 112 ASP A O 1
ATOM 900 N N . PRO A 1 113 ? 3.321 11.286 19.423 1.00 92.94 113 PRO A N 1
ATOM 901 C CA . PRO A 1 113 ? 2.280 11.570 20.407 1.00 92.94 113 PRO A CA 1
ATOM 902 C C . PRO A 1 113 ? 1.521 12.864 20.110 1.00 92.94 113 PRO A C 1
ATOM 904 O O . PRO A 1 113 ? 0.382 13.007 20.538 1.00 92.94 113 PRO A O 1
ATOM 907 N N . ARG A 1 114 ? 2.103 13.791 19.336 1.00 93.94 114 ARG A N 1
ATOM 908 C CA . ARG A 1 114 ? 1.434 15.039 18.940 1.00 93.94 114 ARG A CA 1
ATOM 909 C C . ARG A 1 114 ? 0.320 14.815 17.922 1.00 93.94 114 ARG A C 1
ATOM 911 O O . ARG A 1 114 ? -0.542 15.674 17.770 1.00 93.94 114 ARG A O 1
ATOM 918 N N . LYS A 1 115 ? 0.365 13.705 17.179 1.00 92.69 115 LYS A N 1
ATOM 919 C CA . LYS A 1 115 ? -0.649 13.364 16.171 1.00 92.69 115 LYS A CA 1
ATOM 920 C C . LYS A 1 115 ? -1.720 12.434 16.718 1.00 92.69 115 LYS A C 1
ATOM 922 O O . LYS A 1 115 ? -2.823 12.426 16.183 1.00 92.69 115 LYS A O 1
ATOM 927 N N . ILE A 1 116 ? -1.400 11.636 17.732 1.00 96.31 116 ILE A N 1
ATOM 928 C CA . ILE A 1 116 ? -2.349 10.708 18.351 1.00 96.31 116 ILE A CA 1
ATOM 929 C C . ILE A 1 116 ? -3.529 11.496 18.939 1.00 96.31 116 ILE A C 1
ATOM 931 O O . ILE A 1 116 ? -3.345 12.525 19.580 1.00 96.31 116 ILE A O 1
ATOM 935 N N . GLY A 1 117 ? -4.751 11.023 18.679 1.00 94.81 117 GLY A N 1
ATOM 936 C CA . GLY A 1 117 ? -5.999 11.699 19.045 1.00 94.81 117 GLY A CA 1
ATOM 937 C C . GLY A 1 117 ? -6.503 12.711 18.011 1.00 94.81 117 GLY A C 1
ATOM 938 O O . GLY A 1 117 ? -7.658 13.126 18.080 1.00 94.81 117 GLY A O 1
ATOM 939 N N . ALA A 1 118 ? -5.691 13.082 17.015 1.00 96.56 118 ALA A N 1
ATOM 940 C CA . ALA A 1 118 ? -6.153 13.915 15.909 1.00 96.56 118 ALA A CA 1
ATOM 941 C C . ALA A 1 118 ? -7.101 13.145 14.972 1.00 96.56 118 ALA A C 1
ATOM 943 O O . ALA A 1 118 ? -7.185 11.916 14.993 1.00 96.56 118 ALA A O 1
ATOM 944 N N . THR A 1 119 ? -7.778 13.882 14.091 1.00 96.50 119 THR A N 1
ATOM 945 C CA . THR A 1 119 ? -8.567 13.320 12.986 1.00 96.50 119 THR A CA 1
ATOM 946 C C . THR A 1 119 ? -7.972 13.770 11.656 1.00 96.50 119 THR A C 1
ATOM 948 O O . THR A 1 119 ? -7.724 14.956 11.446 1.00 96.50 119 THR A O 1
ATOM 951 N N . ILE A 1 120 ? -7.732 12.828 10.746 1.00 93.06 120 ILE A N 1
ATOM 952 C CA . ILE A 1 120 ? -7.173 13.076 9.412 1.00 93.06 120 ILE A CA 1
ATOM 953 C C . ILE A 1 120 ? -8.109 12.451 8.386 1.00 93.06 120 ILE A C 1
ATOM 955 O O . ILE A 1 120 ? -8.354 11.252 8.439 1.00 93.06 120 ILE A O 1
ATOM 959 N N . HIS A 1 121 ? -8.612 13.250 7.437 1.00 87.75 121 HIS A N 1
ATOM 960 C CA . HIS A 1 121 ? -9.545 12.774 6.402 1.00 87.75 121 HIS A CA 1
ATOM 961 C C . HIS A 1 121 ? -10.738 11.989 6.996 1.00 87.75 121 HIS A C 1
ATOM 963 O O . HIS A 1 121 ? -11.106 10.931 6.503 1.00 87.75 121 HIS A O 1
ATOM 969 N N . GLY A 1 122 ? -11.284 12.468 8.122 1.00 90.38 122 GLY A N 1
ATOM 970 C CA . GLY A 1 122 ? -12.388 11.814 8.838 1.00 90.38 122 GLY A CA 1
ATOM 971 C C . GLY A 1 122 ? -12.011 10.564 9.647 1.00 90.38 122 GLY A C 1
ATOM 972 O O . GLY A 1 122 ? -12.860 10.037 10.358 1.00 90.38 122 GLY A O 1
ATOM 973 N N . ALA A 1 123 ? -10.757 10.104 9.591 1.00 96.38 123 ALA A N 1
ATOM 974 C CA . ALA A 1 123 ? -10.281 8.936 10.326 1.00 96.38 123 ALA A CA 1
ATOM 975 C C . ALA A 1 123 ? -9.494 9.338 11.591 1.00 96.38 123 ALA A C 1
ATOM 977 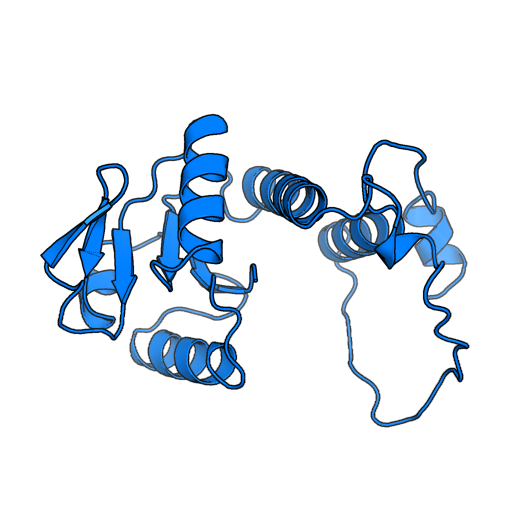O O . ALA A 1 123 ? -8.649 10.239 11.521 1.00 96.38 123 ALA A O 1
ATOM 978 N N . PRO A 1 124 ? -9.708 8.668 12.738 1.00 97.75 124 PRO A N 1
ATOM 979 C CA . PRO A 1 124 ? -8.934 8.911 13.949 1.00 97.75 124 PRO A CA 1
ATOM 980 C C . PRO A 1 124 ? -7.474 8.479 13.779 1.00 97.75 124 PRO A C 1
ATOM 982 O O . PRO A 1 124 ? -7.166 7.496 13.099 1.00 97.75 124 PRO A O 1
ATOM 985 N N . VAL A 1 125 ? -6.571 9.198 14.439 1.00 98.19 125 VAL A N 1
ATOM 986 C CA . VAL A 1 125 ? -5.163 8.820 14.579 1.00 98.19 125 VAL A CA 1
ATOM 987 C C . VAL A 1 125 ? -4.975 8.136 15.931 1.00 98.19 125 VAL A C 1
ATOM 989 O O . VAL A 1 125 ? -5.191 8.746 16.977 1.00 98.19 125 VAL A O 1
ATOM 992 N N . VAL A 1 126 ? -4.566 6.872 15.913 1.00 98.06 126 VAL A N 1
ATOM 993 C CA . VAL A 1 126 ? -4.457 6.010 17.096 1.00 98.06 126 VAL A CA 1
ATOM 994 C C . VAL A 1 126 ? -3.011 5.547 17.323 1.00 98.06 126 VAL A C 1
ATOM 996 O O . VAL A 1 126 ? -2.233 5.484 16.363 1.00 98.06 126 VAL A O 1
ATOM 999 N N . PRO A 1 127 ? -2.632 5.199 18.569 1.00 97.19 127 PRO A N 1
ATOM 1000 C CA . PRO A 1 127 ? -1.405 4.443 18.813 1.00 97.19 127 PRO A CA 1
ATOM 1001 C C . PRO A 1 127 ? -1.511 3.032 18.215 1.00 97.19 127 PRO A C 1
ATOM 1003 O O . PRO A 1 127 ? -2.596 2.581 17.837 1.00 97.19 127 PRO A O 1
ATOM 1006 N N . ALA A 1 128 ? -0.390 2.309 18.159 1.00 95.44 128 ALA A N 1
ATOM 1007 C CA . ALA A 1 128 ? -0.334 0.966 17.583 1.00 95.44 128 ALA A CA 1
ATOM 1008 C C . ALA A 1 128 ? -1.334 -0.002 18.228 1.00 95.44 128 ALA A C 1
ATOM 1010 O O . ALA A 1 128 ? -1.996 -0.747 17.521 1.00 95.44 128 ALA A O 1
ATOM 1011 N N . GLU A 1 129 ? -1.512 0.046 19.543 1.00 95.00 129 GLU A N 1
ATOM 1012 C CA . GLU A 1 129 ? -2.429 -0.818 20.295 1.00 95.00 129 GLU A CA 1
ATOM 1013 C C . GLU A 1 129 ? -3.900 -0.532 19.949 1.00 95.00 129 GLU A C 1
ATOM 1015 O O . GLU A 1 129 ? -4.749 -1.420 20.016 1.00 95.00 129 GLU A O 1
ATOM 1020 N N . GLY A 1 130 ? -4.202 0.690 19.499 1.00 94.38 130 GLY A N 1
ATOM 1021 C CA . GLY A 1 130 ? -5.543 1.096 19.081 1.00 94.38 130 GLY A CA 1
ATOM 1022 C C . GLY A 1 130 ? -6.046 0.371 17.831 1.00 94.38 130 GLY A C 1
ATOM 1023 O O . GLY A 1 130 ? -7.246 0.388 17.561 1.00 94.38 130 GLY A O 1
ATOM 1024 N N . VAL A 1 131 ? -5.169 -0.310 17.081 1.00 93.38 131 VAL A N 1
ATOM 1025 C CA . VAL A 1 131 ? -5.574 -1.087 15.897 1.00 93.38 131 VAL A CA 1
ATOM 1026 C C . VAL A 1 131 ? -6.507 -2.251 16.224 1.00 93.38 131 VAL A C 1
ATOM 1028 O O . VAL A 1 131 ? -7.259 -2.677 15.350 1.00 93.38 131 VAL A O 1
ATOM 1031 N N . LEU A 1 132 ? -6.488 -2.744 17.467 1.00 91.56 132 LEU A N 1
ATOM 1032 C CA . LEU A 1 132 ? -7.323 -3.863 17.915 1.00 91.56 132 LEU A CA 1
ATOM 1033 C C . LEU A 1 132 ? -8.825 -3.549 17.818 1.00 91.56 132 LEU A C 1
ATOM 1035 O O . LEU A 1 132 ? -9.631 -4.458 17.636 1.00 91.56 132 LEU A O 1
ATOM 1039 N N . ALA A 1 133 ? -9.203 -2.266 17.848 1.00 94.25 133 ALA A N 1
ATOM 1040 C CA . ALA A 1 133 ? -10.578 -1.818 17.621 1.00 94.25 133 ALA A CA 1
ATOM 1041 C C . ALA A 1 133 ? -11.052 -1.993 16.161 1.00 94.25 133 ALA A C 1
ATOM 1043 O O . ALA A 1 133 ? -12.239 -1.845 15.871 1.00 94.25 133 ALA A O 1
ATOM 1044 N N . PHE A 1 134 ? -10.143 -2.305 15.233 1.00 93.38 134 PHE A N 1
ATOM 1045 C CA . PHE A 1 134 ? -10.406 -2.428 13.797 1.00 93.38 134 PHE A CA 1
ATOM 1046 C C . PHE A 1 134 ? -10.117 -3.849 13.296 1.00 93.38 134 PHE A C 1
ATOM 1048 O O . PHE A 1 134 ? -9.457 -4.045 12.273 1.00 93.38 134 PHE A O 1
ATOM 1055 N N . ALA A 1 135 ? -10.611 -4.850 14.030 1.00 89.44 135 ALA A N 1
ATOM 1056 C CA . ALA A 1 135 ? -10.466 -6.257 13.675 1.00 89.44 135 ALA A CA 1
ATOM 1057 C C . ALA A 1 135 ? -10.933 -6.541 12.234 1.00 89.44 135 ALA A C 1
ATOM 1059 O O . ALA A 1 135 ? -11.940 -6.012 11.762 1.00 89.44 135 ALA A O 1
ATOM 1060 N N . GLY A 1 136 ? -10.178 -7.380 11.521 1.00 92.12 136 GLY A N 1
ATOM 1061 C CA . GLY A 1 136 ? -10.461 -7.732 10.128 1.00 92.12 136 GLY A CA 1
ATOM 1062 C C . GLY A 1 136 ? -10.041 -6.679 9.097 1.00 92.12 136 GLY A C 1
ATOM 1063 O O . GLY A 1 136 ? -10.165 -6.936 7.900 1.00 92.12 136 GLY A O 1
ATOM 1064 N N . ALA A 1 137 ? -9.499 -5.528 9.505 1.00 96.62 137 ALA A N 1
ATOM 1065 C CA . ALA A 1 137 ? -8.942 -4.561 8.565 1.00 96.62 137 ALA A CA 1
ATOM 1066 C C . ALA A 1 137 ? -7.697 -5.095 7.843 1.00 96.62 137 ALA A C 1
ATOM 1068 O O . ALA A 1 137 ? -7.000 -5.995 8.318 1.00 96.62 137 ALA A O 1
ATOM 1069 N N . LEU A 1 138 ? -7.429 -4.536 6.665 1.00 97.88 138 LEU A N 1
ATOM 1070 C CA . LEU A 1 138 ? -6.122 -4.608 6.033 1.00 97.88 138 LEU A CA 1
ATOM 1071 C C . LEU A 1 138 ? -5.294 -3.405 6.483 1.00 97.88 138 LEU A C 1
ATOM 1073 O O . LEU A 1 138 ? -5.689 -2.249 6.314 1.00 97.88 138 LEU A O 1
ATOM 1077 N N . HIS A 1 139 ? -4.120 -3.685 7.019 1.00 97.94 139 HIS A N 1
ATOM 1078 C CA . HIS A 1 139 ? -3.166 -2.696 7.473 1.00 97.94 139 HIS A CA 1
ATOM 1079 C C . HIS A 1 139 ? -2.186 -2.357 6.345 1.00 97.94 139 HIS A C 1
ATOM 1081 O O . HIS A 1 139 ? -1.478 -3.220 5.829 1.00 97.94 139 HIS A O 1
ATOM 1087 N N . LEU A 1 140 ? -2.126 -1.084 5.962 1.00 98.06 140 LEU A N 1
ATOM 1088 C CA . LEU A 1 140 ? -1.218 -0.579 4.937 1.00 98.06 140 LEU A CA 1
ATOM 1089 C C . LEU A 1 140 ? -0.020 0.105 5.601 1.00 98.06 140 LEU A C 1
ATOM 1091 O O . LEU A 1 140 ? -0.160 1.198 6.150 1.00 98.06 140 LEU A O 1
ATOM 1095 N N . ALA A 1 141 ? 1.169 -0.498 5.539 1.00 97.56 141 ALA A N 1
ATOM 1096 C CA . ALA A 1 141 ? 2.401 0.130 6.014 1.00 97.56 141 ALA A CA 1
ATOM 1097 C C . ALA A 1 141 ? 2.884 1.190 5.011 1.00 97.56 141 ALA A C 1
ATOM 1099 O O . ALA A 1 141 ? 3.557 0.886 4.020 1.00 97.56 141 ALA A O 1
ATOM 1100 N N . ALA A 1 142 ? 2.521 2.446 5.275 1.00 96.50 142 ALA A N 1
ATOM 1101 C CA . ALA A 1 142 ? 2.693 3.597 4.393 1.00 96.50 142 ALA A CA 1
ATOM 1102 C C . ALA A 1 142 ? 3.805 4.543 4.887 1.00 96.50 142 ALA A C 1
ATOM 1104 O O . ALA A 1 142 ? 3.644 5.766 4.928 1.00 96.50 142 ALA A O 1
ATOM 1105 N N . VAL A 1 143 ? 4.956 3.970 5.257 1.00 92.75 143 VAL A N 1
ATOM 1106 C CA . VAL A 1 143 ? 6.128 4.696 5.773 1.00 92.75 143 VAL A CA 1
ATOM 1107 C C . VAL A 1 143 ? 7.351 4.530 4.868 1.00 92.75 143 VAL A C 1
ATOM 1109 O O . VAL A 1 143 ? 7.704 3.421 4.467 1.00 92.75 143 VAL A O 1
ATOM 1112 N N . GLY A 1 144 ? 8.012 5.648 4.560 1.00 86.44 144 GLY A N 1
ATOM 1113 C CA . GLY A 1 144 ? 9.217 5.683 3.717 1.00 86.44 144 GLY A CA 1
ATOM 1114 C C . GLY A 1 144 ? 10.539 5.754 4.488 1.00 86.44 144 GLY A C 1
ATOM 1115 O O . GLY A 1 144 ? 11.597 5.725 3.872 1.00 86.44 144 GLY A O 1
ATOM 1116 N N . GLN A 1 145 ? 10.497 5.870 5.819 1.00 89.56 145 GLN A N 1
ATOM 1117 C CA . GLN A 1 145 ? 11.705 6.009 6.636 1.00 89.56 145 GLN A CA 1
ATOM 1118 C C . GLN A 1 145 ? 12.472 4.676 6.723 1.00 89.56 145 GLN A C 1
ATOM 1120 O O . GLN A 1 145 ? 11.839 3.637 6.951 1.00 89.56 145 GLN A O 1
ATOM 1125 N N . PRO A 1 146 ? 13.814 4.678 6.600 1.00 89.25 146 PRO A N 1
ATOM 1126 C CA . PRO A 1 146 ? 14.630 3.484 6.808 1.00 89.25 146 PRO A CA 1
ATOM 1127 C C . PRO A 1 146 ? 14.337 2.797 8.152 1.00 89.25 146 PRO A C 1
ATOM 1129 O O . PRO A 1 146 ? 14.135 3.448 9.181 1.00 89.25 146 PRO A O 1
ATOM 1132 N N . GLY A 1 147 ? 14.261 1.465 8.143 1.00 90.94 147 GLY A N 1
ATOM 1133 C CA . GLY A 1 147 ? 13.972 0.652 9.331 1.00 90.94 147 GLY A CA 1
ATOM 1134 C C . GLY A 1 147 ? 12.523 0.720 9.836 1.00 90.94 147 GLY A C 1
ATOM 1135 O O . GLY A 1 147 ? 12.160 0.004 10.768 1.00 90.94 147 GLY A O 1
ATOM 1136 N N . ALA A 1 148 ? 11.672 1.597 9.288 1.00 91.94 148 ALA A N 1
ATOM 1137 C CA . ALA A 1 148 ? 10.306 1.753 9.781 1.00 91.94 148 ALA A CA 1
ATOM 1138 C C . ALA A 1 148 ? 9.412 0.561 9.419 1.00 91.94 148 ALA A C 1
ATOM 1140 O O . ALA A 1 148 ? 8.515 0.221 10.186 1.00 91.94 148 ALA A O 1
ATOM 1141 N N . ARG A 1 149 ? 9.665 -0.101 8.283 1.00 90.94 149 ARG A N 1
ATOM 1142 C CA . ARG A 1 149 ? 8.889 -1.275 7.852 1.00 90.94 149 ARG A CA 1
ATOM 1143 C C . ARG A 1 149 ? 9.113 -2.458 8.785 1.00 90.94 149 ARG A C 1
ATOM 1145 O O . ARG A 1 149 ? 8.158 -3.132 9.153 1.00 90.94 149 ARG A O 1
ATOM 1152 N N . GLU A 1 150 ? 10.357 -2.677 9.185 1.00 93.81 150 GLU A N 1
ATOM 1153 C CA . GLU A 1 150 ? 10.770 -3.728 10.110 1.00 93.81 150 GLU A CA 1
ATOM 1154 C C . GLU A 1 150 ? 10.107 -3.516 11.474 1.00 93.81 150 GLU A C 1
ATOM 1156 O O . GLU A 1 150 ? 9.434 -4.415 11.973 1.00 93.81 150 GLU A O 1
ATOM 1161 N N . ARG A 1 151 ? 10.160 -2.286 12.006 1.00 95.06 151 ARG A N 1
ATOM 1162 C CA . ARG A 1 151 ? 9.472 -1.933 13.260 1.00 95.06 151 ARG A CA 1
ATOM 1163 C C . ARG A 1 151 ? 7.957 -2.126 13.184 1.00 95.06 151 ARG A C 1
ATOM 1165 O O . ARG A 1 151 ? 7.361 -2.637 14.128 1.00 95.06 151 ARG A O 1
ATOM 1172 N N . ILE A 1 152 ? 7.323 -1.743 12.071 1.00 95.81 152 ILE A N 1
ATOM 1173 C CA . ILE A 1 152 ? 5.882 -1.969 11.872 1.00 95.81 152 ILE A CA 1
ATOM 1174 C C . ILE A 1 152 ? 5.565 -3.464 11.866 1.00 95.81 152 ILE A C 1
ATOM 1176 O O . ILE A 1 152 ? 4.613 -3.872 12.521 1.00 95.81 152 ILE A O 1
ATOM 1180 N N . ARG A 1 153 ? 6.356 -4.287 11.169 1.00 95.69 153 ARG A N 1
ATOM 1181 C CA . ARG A 1 153 ? 6.161 -5.745 11.143 1.00 95.69 153 ARG A CA 1
ATOM 1182 C C . ARG A 1 153 ? 6.302 -6.369 12.527 1.00 95.69 153 ARG A C 1
ATOM 1184 O O . ARG A 1 153 ? 5.485 -7.206 12.897 1.00 95.69 153 ARG A O 1
ATOM 1191 N N . GLU A 1 154 ? 7.301 -5.954 13.301 1.00 96.12 154 GLU A N 1
ATOM 1192 C CA . GLU A 1 154 ? 7.482 -6.416 14.681 1.00 96.12 154 GLU A CA 1
ATOM 1193 C C . GLU A 1 154 ? 6.291 -6.044 15.567 1.00 96.12 154 GLU A C 1
ATOM 1195 O O . GLU A 1 154 ? 5.776 -6.892 16.296 1.00 96.12 154 GLU A O 1
ATOM 1200 N N . GLN A 1 155 ? 5.817 -4.801 15.473 1.00 95.94 155 GLN A N 1
ATOM 1201 C CA . GLN A 1 155 ? 4.669 -4.342 16.250 1.00 95.94 155 GLN A CA 1
ATOM 1202 C C . GLN A 1 155 ? 3.376 -5.048 15.824 1.00 95.94 155 GLN A C 1
ATOM 1204 O O . GLN A 1 155 ? 2.631 -5.530 16.672 1.00 95.94 155 GLN A O 1
ATOM 1209 N N . ALA A 1 156 ? 3.137 -5.181 14.519 1.00 95.44 156 ALA A N 1
ATOM 1210 C CA . ALA A 1 156 ? 2.009 -5.925 13.969 1.00 95.44 156 ALA A CA 1
ATOM 1211 C C . ALA A 1 156 ? 2.003 -7.378 14.467 1.00 95.44 156 ALA A C 1
ATOM 1213 O O . ALA A 1 156 ? 0.976 -7.857 14.944 1.00 95.44 156 ALA A O 1
ATOM 1214 N N . LYS A 1 157 ? 3.167 -8.044 14.469 1.00 95.94 157 LYS A N 1
ATOM 1215 C CA . LYS A 1 157 ? 3.318 -9.405 14.998 1.00 95.94 157 LYS A CA 1
ATOM 1216 C C . LYS A 1 157 ? 2.918 -9.501 16.473 1.00 95.94 157 LYS A C 1
ATOM 1218 O O . LYS A 1 157 ? 2.212 -10.438 16.837 1.00 95.94 157 LYS A O 1
ATOM 1223 N N . ARG A 1 158 ? 3.333 -8.547 17.317 1.00 95.94 158 ARG A N 1
ATOM 1224 C CA . ARG A 1 158 ? 2.946 -8.507 18.746 1.00 95.94 158 ARG A CA 1
ATOM 1225 C C . ARG A 1 158 ? 1.439 -8.341 18.942 1.00 95.94 158 ARG A C 1
ATOM 1227 O O . ARG A 1 158 ? 0.899 -8.845 19.917 1.00 95.94 158 ARG A O 1
ATOM 1234 N N . LEU A 1 159 ? 0.775 -7.665 18.009 1.00 95.44 159 LEU A N 1
ATOM 1235 C CA . LEU A 1 159 ? -0.666 -7.404 18.025 1.00 95.44 159 LEU A CA 1
ATOM 1236 C C . LEU A 1 159 ? -1.484 -8.495 17.309 1.00 95.44 159 LEU A C 1
ATOM 1238 O O . LEU A 1 159 ? -2.686 -8.332 17.124 1.00 95.44 159 LEU A O 1
ATOM 1242 N N . GLY A 1 160 ? -0.851 -9.595 16.883 1.00 95.19 160 GLY A N 1
ATOM 1243 C CA . GLY A 1 160 ? -1.523 -10.698 16.188 1.00 95.19 160 GLY A CA 1
ATOM 1244 C C . GLY A 1 160 ? -1.897 -10.405 14.729 1.00 95.19 160 GLY A C 1
ATOM 1245 O O . GLY A 1 160 ? -2.664 -11.157 14.133 1.00 95.19 160 GLY A O 1
ATOM 1246 N N . ILE A 1 161 ? -1.358 -9.338 14.136 1.00 96.38 161 ILE A N 1
ATOM 1247 C CA . ILE A 1 161 ? -1.570 -8.975 12.731 1.00 96.38 161 ILE A CA 1
ATOM 1248 C C . ILE A 1 161 ? -0.544 -9.720 11.871 1.00 96.38 161 ILE A C 1
ATOM 1250 O O . ILE A 1 161 ? 0.668 -9.549 12.031 1.00 96.38 161 ILE A O 1
ATOM 1254 N N . LEU A 1 162 ? -1.026 -10.540 10.937 1.00 95.44 162 LEU A N 1
ATOM 1255 C CA . LEU A 1 162 ? -0.179 -11.409 10.121 1.00 95.44 162 LEU A CA 1
ATOM 1256 C C . LEU A 1 162 ? 0.367 -10.673 8.884 1.00 95.44 162 LEU A C 1
ATOM 1258 O O . LEU A 1 162 ? -0.396 -10.205 8.035 1.00 95.44 162 LEU A O 1
ATOM 1262 N N . ASP A 1 163 ? 1.696 -10.605 8.749 1.00 94.62 163 ASP A N 1
ATOM 1263 C CA . ASP A 1 163 ? 2.354 -10.026 7.567 1.00 94.62 163 ASP A CA 1
ATOM 1264 C C . ASP A 1 163 ? 2.009 -10.816 6.294 1.00 94.62 163 ASP A C 1
ATOM 1266 O O . ASP A 1 163 ? 1.952 -12.046 6.298 1.00 94.62 163 ASP A O 1
ATOM 1270 N N . GLY A 1 164 ? 1.727 -10.102 5.206 1.00 91.38 164 GLY A N 1
ATOM 1271 C CA . GLY A 1 164 ? 1.291 -10.669 3.929 1.00 91.38 164 GLY A CA 1
ATOM 1272 C C . GLY A 1 164 ? -0.184 -11.091 3.859 1.00 91.38 164 GLY A C 1
ATOM 1273 O O . GLY A 1 164 ? -0.666 -11.352 2.758 1.00 91.38 164 GLY A O 1
ATOM 1274 N N . ARG A 1 165 ? -0.917 -11.129 4.983 1.00 93.19 165 ARG A N 1
ATOM 1275 C CA . ARG A 1 165 ? -2.363 -11.443 5.027 1.00 93.19 165 ARG A CA 1
ATOM 1276 C C . ARG A 1 165 ? -3.204 -10.266 5.516 1.00 93.19 165 ARG A C 1
ATOM 1278 O O . ARG A 1 165 ? -4.203 -9.899 4.894 1.00 93.19 165 ARG A O 1
ATOM 1285 N N . ASP A 1 166 ? -2.792 -9.702 6.643 1.00 96.25 166 ASP A N 1
ATOM 1286 C CA . ASP A 1 166 ? -3.481 -8.621 7.341 1.00 96.25 166 ASP A CA 1
ATOM 1287 C C . ASP A 1 166 ? -2.660 -7.327 7.313 1.00 96.25 166 ASP A C 1
ATOM 1289 O O . ASP A 1 166 ? -3.231 -6.253 7.449 1.00 96.25 166 ASP A O 1
ATOM 1293 N N . LEU A 1 167 ? -1.349 -7.404 7.059 1.00 97.31 167 LEU A N 1
ATOM 1294 C CA . LEU A 1 167 ? -0.457 -6.265 6.836 1.00 97.31 167 LEU A CA 1
ATOM 1295 C C . LEU A 1 167 ? 0.206 -6.355 5.458 1.00 97.31 167 LEU A C 1
ATOM 1297 O O . LEU A 1 167 ? 0.721 -7.405 5.078 1.00 97.31 167 LEU A O 1
ATOM 1301 N N . VAL A 1 168 ? 0.248 -5.236 4.733 1.00 95.94 168 VAL A N 1
ATOM 1302 C CA . VAL A 1 168 ? 0.983 -5.101 3.467 1.00 95.94 168 VAL A CA 1
ATOM 1303 C C . VAL A 1 168 ? 1.790 -3.805 3.435 1.00 95.94 168 VAL A C 1
ATOM 1305 O O . VAL A 1 168 ? 1.319 -2.740 3.835 1.00 95.94 168 VAL A O 1
ATOM 1308 N N . ALA A 1 169 ? 3.026 -3.875 2.938 1.00 95.12 169 ALA A N 1
ATOM 1309 C CA . ALA A 1 169 ? 3.858 -2.693 2.725 1.00 95.12 169 ALA A CA 1
ATOM 1310 C C . ALA A 1 169 ? 3.488 -1.991 1.415 1.00 95.12 169 ALA A C 1
ATOM 1312 O O . ALA A 1 169 ? 3.458 -2.617 0.358 1.00 95.12 169 ALA A O 1
ATOM 1313 N N . VAL A 1 170 ? 3.234 -0.681 1.484 1.00 95.12 170 VAL A N 1
ATOM 1314 C CA . VAL A 1 170 ? 2.720 0.092 0.339 1.00 95.12 170 VAL A CA 1
ATOM 1315 C C . VAL A 1 170 ? 3.553 1.320 -0.035 1.00 95.12 170 VAL A C 1
ATOM 1317 O O . VAL A 1 170 ? 3.324 1.914 -1.095 1.00 95.12 170 VAL A O 1
ATOM 1320 N N . ALA A 1 171 ? 4.518 1.690 0.808 1.00 86.00 171 ALA A N 1
ATOM 1321 C CA . ALA A 1 171 ? 5.494 2.743 0.531 1.00 86.00 171 ALA A CA 1
ATOM 1322 C C . ALA A 1 171 ? 6.575 2.315 -0.472 1.00 86.00 171 ALA A C 1
ATOM 1324 O O . ALA A 1 171 ? 6.680 1.108 -0.804 1.00 86.00 171 ALA A O 1
#